Protein AF-A0A0E3Q159-F1 (afdb_monomer_lite)

Secondary structure (DSSP, 8-state):
-EEEEEEEEEEEEEEEEEEEEEEEEEEEEEEEEEEEEEEEEEEEEEEEEEEEEEEEEEEEEEEEEEEEEEEEEEEEEEEEEEEEEEEEEEEEEEEEEEEEEEEEEEEEEES-EEEE-S------------------------

Organism: NCBI:txid1434123

pLDDT: mean 75.83, std 18.26, range [30.78, 93.94]

Radius of gyration: 16.96 Å; chains: 1; bounding box: 53×26×48 Å

Foldseek 3Di:
DEEEDDEEAEDEEEEEYEYEEYEYAEYEYEYAYEYEEYEYAEYEYYEEYEYEDYEYAYYEYEEEYEYEAYEYADYEYYEHYEEEAYEYAEYEDDYAYEYEEYDYNEYDYDYHYHYDYDDDDDYDDDDPDDDDDDDDDDDDDD

Structure (mmCIF, N/CA/C/O backbone):
data_AF-A0A0E3Q159-F1
#
_entry.id   AF-A0A0E3Q159-F1
#
loop_
_atom_site.group_PDB
_atom_site.id
_atom_site.type_symbol
_atom_site.label_atom_id
_atom_site.label_alt_id
_atom_site.label_comp_id
_atom_site.label_asym_id
_atom_site.label_entity_id
_atom_site.label_seq_id
_atom_site.pdbx_PDB_ins_code
_atom_site.Cartn_x
_atom_site.Cartn_y
_atom_site.Cartn_z
_atom_site.occupancy
_atom_site.B_iso_or_equiv
_atom_site.auth_seq_id
_atom_site.auth_comp_id
_atom_site.auth_asym_id
_atom_site.auth_atom_id
_atom_site.pdbx_PDB_model_num
ATOM 1 N N . MET A 1 1 ? -25.357 -1.134 3.919 1.00 64.31 1 MET A N 1
ATOM 2 C CA . MET A 1 1 ? -24.928 -0.926 5.322 1.00 64.31 1 MET A CA 1
ATOM 3 C C . MET A 1 1 ? -23.789 0.095 5.390 1.00 64.31 1 MET A C 1
ATOM 5 O O . MET A 1 1 ? -22.883 0.031 4.557 1.00 64.31 1 MET A O 1
ATOM 9 N N . ASN A 1 2 ? -23.846 1.029 6.347 1.00 73.44 2 ASN A N 1
ATOM 10 C CA . ASN A 1 2 ? -22.827 2.062 6.592 1.00 73.44 2 ASN A CA 1
ATOM 11 C C . ASN A 1 2 ? -22.174 1.824 7.966 1.00 73.44 2 ASN A C 1
ATOM 13 O O . ASN A 1 2 ? -22.892 1.701 8.948 1.00 73.44 2 ASN A O 1
ATOM 17 N N . ILE A 1 3 ? -20.837 1.779 8.037 1.00 70.81 3 ILE A N 1
ATOM 18 C CA . ILE A 1 3 ? -20.074 1.511 9.278 1.00 70.81 3 ILE A CA 1
ATOM 19 C C . ILE A 1 3 ? -19.101 2.670 9.562 1.00 70.81 3 ILE A C 1
ATOM 21 O O . ILE A 1 3 ? -18.429 3.150 8.636 1.00 70.81 3 ILE A O 1
ATOM 25 N N . ARG A 1 4 ? -19.008 3.115 10.826 1.00 73.88 4 ARG A N 1
ATOM 26 C CA . ARG A 1 4 ? -18.171 4.244 11.280 1.00 73.88 4 ARG A CA 1
ATOM 27 C C . ARG A 1 4 ? -17.337 3.851 12.523 1.00 73.88 4 ARG A C 1
ATOM 29 O O . ARG A 1 4 ? -17.944 3.450 13.496 1.00 73.88 4 ARG A O 1
ATOM 36 N N . LYS A 1 5 ? -16.007 4.062 12.465 1.00 66.81 5 LYS A N 1
ATOM 37 C CA . LYS 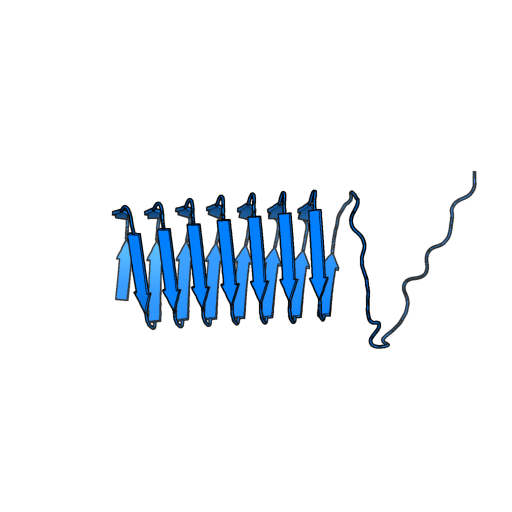A 1 5 ? -14.982 3.996 13.547 1.00 66.81 5 LYS A CA 1
ATOM 38 C C . LYS A 1 5 ? -14.917 2.699 14.385 1.00 66.81 5 LYS A C 1
ATOM 40 O O . LYS A 1 5 ? -15.732 2.488 15.270 1.00 66.81 5 LYS A O 1
ATOM 45 N N . ASN A 1 6 ? -13.888 1.881 14.142 1.00 68.94 6 ASN A N 1
ATOM 46 C CA . ASN A 1 6 ? -13.731 0.538 14.712 1.00 68.94 6 ASN A CA 1
ATOM 47 C C . ASN A 1 6 ? -12.235 0.111 14.756 1.00 68.94 6 ASN A C 1
ATOM 49 O O . ASN A 1 6 ? -11.571 0.263 13.723 1.00 68.94 6 ASN A O 1
ATOM 53 N N . GLU A 1 7 ? -11.785 -0.504 15.862 1.00 75.75 7 GLU A N 1
ATOM 54 C CA . GLU A 1 7 ? -10.465 -1.151 16.088 1.00 75.75 7 GLU A CA 1
ATOM 55 C C . GLU A 1 7 ? -10.655 -2.635 16.448 1.00 75.75 7 GLU A C 1
ATOM 57 O O . GLU A 1 7 ? -11.425 -2.940 17.358 1.00 75.75 7 GLU A O 1
ATOM 62 N N . TYR A 1 8 ? -10.044 -3.562 15.699 1.00 72.44 8 TYR A N 1
ATOM 63 C CA . TYR A 1 8 ? -10.182 -5.012 15.938 1.00 72.44 8 TYR A CA 1
ATOM 64 C C . TYR A 1 8 ? -8.964 -5.798 15.428 1.00 72.44 8 TYR A C 1
ATOM 66 O O . TYR A 1 8 ? -8.248 -5.342 14.541 1.00 72.44 8 TYR A O 1
ATOM 74 N N . GLN A 1 9 ? -8.819 -7.037 15.904 1.00 81.25 9 GLN A N 1
ATOM 75 C CA . GLN A 1 9 ? -7.819 -8.007 15.439 1.00 81.25 9 GLN A CA 1
ATOM 76 C C . GLN A 1 9 ? -8.091 -8.487 13.991 1.00 81.25 9 GLN A C 1
ATOM 78 O O . GLN A 1 9 ? -7.306 -8.200 13.089 1.00 81.25 9 GLN A O 1
ATOM 83 N N . GLU A 1 10 ? -9.247 -9.111 13.715 1.00 86.81 10 GLU A N 1
ATOM 84 C CA . GLU A 1 10 ? -9.652 -9.545 12.361 1.00 86.81 10 GLU A CA 1
ATOM 85 C C . GLU A 1 10 ? -11.008 -8.940 11.954 1.00 86.81 10 GLU A C 1
ATOM 87 O O . GLU A 1 10 ? -11.909 -8.744 12.774 1.00 86.81 10 GLU A O 1
ATOM 92 N N . LYS A 1 11 ? -11.199 -8.661 10.655 1.00 87.50 11 LYS A N 1
ATOM 93 C CA . LYS A 1 11 ? -12.526 -8.334 10.102 1.00 87.50 11 LYS A CA 1
ATOM 94 C C . LYS A 1 11 ? -12.777 -8.887 8.707 1.00 87.50 11 LYS A C 1
ATOM 96 O O . LYS A 1 11 ? -11.996 -8.664 7.777 1.00 87.50 11 LYS A O 1
ATOM 101 N N . ARG A 1 12 ? -13.964 -9.475 8.522 1.00 88.88 12 ARG A N 1
ATOM 102 C CA . ARG A 1 12 ? -14.487 -9.942 7.228 1.00 88.88 12 ARG A CA 1
ATOM 103 C C . ARG A 1 12 ? -15.727 -9.161 6.815 1.00 88.88 12 ARG A C 1
ATOM 105 O O . ARG A 1 12 ? -16.584 -8.858 7.637 1.00 88.88 12 ARG A O 1
ATOM 112 N N . ILE A 1 13 ? -15.804 -8.790 5.539 1.00 85.00 13 ILE A N 1
ATOM 113 C CA . ILE A 1 13 ? -16.934 -8.039 4.975 1.00 85.00 13 ILE A CA 1
ATOM 114 C C . ILE A 1 13 ? -17.302 -8.628 3.618 1.00 85.00 13 ILE A C 1
ATOM 116 O O . ILE A 1 13 ? -16.433 -8.754 2.754 1.00 85.00 13 ILE A O 1
ATOM 120 N N . SER A 1 14 ? -18.590 -8.902 3.419 1.00 86.06 14 SER A N 1
ATOM 121 C CA . SER A 1 14 ? -19.174 -9.356 2.157 1.00 86.06 14 SER A CA 1
ATOM 122 C C . SER A 1 14 ? -20.284 -8.403 1.682 1.00 86.06 14 SER A C 1
ATOM 124 O O . SER A 1 14 ? -20.972 -7.760 2.475 1.00 86.06 14 SER A O 1
ATOM 126 N N . GLY A 1 15 ? -20.453 -8.268 0.363 1.00 87.25 15 GLY A N 1
ATOM 127 C CA . GLY A 1 15 ? -21.585 -7.551 -0.241 1.00 87.25 15 GLY A CA 1
ATOM 128 C C . GLY A 1 15 ? -21.361 -6.054 -0.515 1.00 87.25 15 GLY A C 1
ATOM 129 O O . GLY A 1 15 ? -20.250 -5.618 -0.824 1.00 87.25 15 GLY A O 1
ATOM 130 N N . LYS A 1 16 ? -22.451 -5.266 -0.511 1.00 90.94 16 LYS A N 1
ATOM 131 C CA . LYS A 1 16 ? -22.449 -3.816 -0.806 1.00 90.94 16 LYS A CA 1
ATOM 132 C C . LYS A 1 16 ? -22.314 -2.991 0.480 1.00 90.94 16 LYS A C 1
ATOM 134 O O . LYS A 1 16 ? -23.269 -2.880 1.250 1.00 90.94 16 LYS A O 1
ATOM 139 N N . THR A 1 17 ? -21.155 -2.371 0.702 1.00 88.50 17 THR A N 1
ATOM 140 C CA . THR A 1 17 ? -20.856 -1.661 1.964 1.00 88.50 17 THR A CA 1
ATOM 141 C C . THR A 1 17 ? -20.059 -0.367 1.776 1.00 88.50 17 THR A C 1
ATOM 143 O O . THR A 1 17 ? -19.235 -0.243 0.867 1.00 88.50 17 THR A O 1
ATOM 146 N N . ASN A 1 18 ? -20.276 0.601 2.673 1.00 89.44 18 ASN A N 1
ATOM 147 C CA . ASN A 1 18 ? -19.458 1.812 2.790 1.00 89.44 18 ASN A CA 1
ATOM 148 C C . ASN A 1 18 ? -18.849 1.905 4.191 1.00 89.44 18 ASN A C 1
ATOM 150 O O . ASN A 1 18 ? -19.525 1.675 5.196 1.00 89.44 18 ASN A O 1
ATOM 154 N N . ILE A 1 19 ? -17.568 2.265 4.251 1.00 86.81 19 ILE A N 1
ATOM 155 C CA . ILE A 1 19 ? -16.784 2.206 5.483 1.00 86.81 19 ILE A CA 1
ATOM 156 C C . ILE A 1 19 ? -15.932 3.469 5.662 1.00 86.81 19 ILE A C 1
ATOM 158 O O . ILE A 1 19 ? -15.265 3.913 4.720 1.00 86.81 19 ILE A O 1
ATOM 162 N N . ARG A 1 20 ? -15.896 4.012 6.889 1.00 86.88 20 ARG A N 1
ATOM 163 C CA . ARG A 1 20 ? -15.171 5.248 7.232 1.00 86.88 20 ARG A CA 1
ATOM 164 C C . ARG A 1 20 ? -14.319 5.095 8.506 1.00 86.88 20 ARG A C 1
ATOM 166 O O . ARG A 1 20 ? -14.911 4.833 9.545 1.00 86.88 20 ARG A O 1
ATOM 173 N N . LYS A 1 21 ? -13.002 5.373 8.402 1.00 84.00 21 LYS A N 1
ATOM 174 C CA . LYS A 1 21 ? -11.943 5.349 9.451 1.00 84.00 21 LYS A CA 1
ATOM 175 C C . LYS A 1 21 ? -11.842 4.044 10.257 1.00 84.00 21 LYS A C 1
ATOM 177 O O . LYS A 1 21 ? -12.814 3.651 10.883 1.00 84.00 21 LYS A O 1
ATOM 182 N N . ASN A 1 22 ? -10.690 3.379 10.227 1.00 82.81 22 ASN A N 1
ATOM 183 C CA . ASN A 1 22 ? -10.538 1.995 10.690 1.00 82.81 22 ASN A CA 1
ATOM 184 C C . ASN A 1 22 ? -9.059 1.593 10.838 1.00 82.81 22 ASN A C 1
ATOM 186 O O . ASN A 1 22 ? -8.301 1.900 9.917 1.00 82.81 22 ASN A O 1
ATOM 190 N N . GLU A 1 23 ? -8.750 0.756 11.830 1.00 86.94 23 GLU A N 1
ATOM 191 C CA . GLU A 1 23 ? -7.434 0.134 12.094 1.00 86.94 23 GLU A CA 1
ATOM 192 C C . GLU A 1 23 ? -7.610 -1.344 12.481 1.00 86.94 23 GLU A C 1
ATOM 194 O O . GLU A 1 23 ? -8.527 -1.673 13.237 1.00 86.94 23 GLU A O 1
ATOM 199 N N . TYR A 1 24 ? -6.843 -2.252 11.857 1.00 84.12 24 TYR A N 1
ATOM 200 C CA . TYR A 1 24 ? -6.894 -3.694 12.162 1.00 84.12 24 TYR A CA 1
ATOM 201 C C . TYR A 1 24 ? -5.574 -4.398 11.842 1.00 84.12 24 TYR A C 1
ATOM 203 O O . TYR A 1 24 ? -4.850 -3.952 10.953 1.00 84.12 24 TYR A O 1
ATOM 211 N N . GLN A 1 25 ? -5.341 -5.570 12.439 1.00 86.00 25 GLN A N 1
ATOM 212 C CA . GLN A 1 25 ? -4.246 -6.452 12.021 1.00 86.00 25 GLN A CA 1
ATOM 213 C C . GLN A 1 25 ? -4.560 -7.142 10.683 1.00 86.00 25 GLN A C 1
ATOM 215 O O . GLN A 1 25 ? -3.866 -6.882 9.701 1.00 86.00 25 GLN A O 1
ATOM 220 N N . GLU A 1 26 ? -5.661 -7.901 10.576 1.00 91.19 26 GLU A N 1
ATOM 221 C CA . GLU A 1 26 ? -6.078 -8.548 9.316 1.00 91.19 26 GLU A CA 1
ATOM 222 C C . GLU A 1 26 ? -7.456 -8.066 8.830 1.00 91.19 26 GLU A C 1
ATOM 224 O O . GLU A 1 26 ? -8.431 -7.928 9.580 1.00 91.19 26 GLU A O 1
ATOM 229 N N . LYS A 1 27 ? -7.586 -7.845 7.513 1.00 90.44 27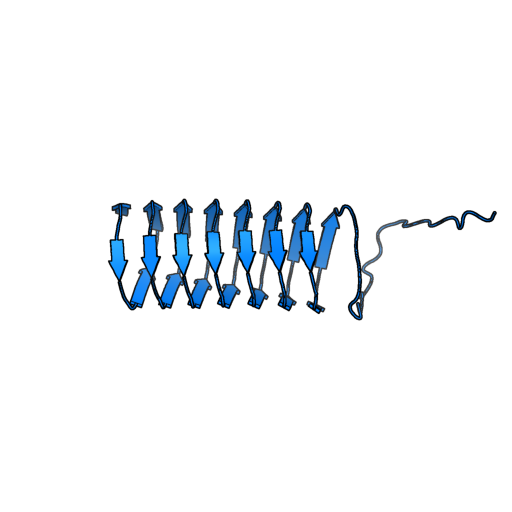 LYS A N 1
ATOM 230 C CA . LYS A 1 27 ? -8.896 -7.595 6.892 1.00 90.44 27 LYS A CA 1
ATOM 231 C C . LYS A 1 27 ? -9.115 -8.259 5.544 1.00 90.44 27 LYS A C 1
ATOM 233 O O . LYS A 1 27 ? -8.346 -8.067 4.599 1.00 90.44 27 LYS A O 1
ATOM 238 N N . ARG A 1 28 ? -10.290 -8.883 5.398 1.00 91.38 28 ARG A N 1
ATOM 239 C CA . ARG A 1 28 ? -10.783 -9.469 4.140 1.00 91.38 28 ARG A CA 1
ATOM 240 C C . ARG A 1 28 ? -12.065 -8.795 3.663 1.00 91.38 28 ARG A C 1
ATOM 242 O O . ARG A 1 28 ? -12.995 -8.563 4.434 1.00 91.38 28 ARG A O 1
ATOM 249 N N . ILE A 1 29 ? -12.115 -8.468 2.374 1.00 88.25 29 ILE A N 1
ATOM 250 C CA . ILE A 1 29 ? -13.268 -7.813 1.744 1.00 88.25 29 ILE A CA 1
ATOM 251 C C . ILE A 1 29 ? -13.629 -8.543 0.457 1.00 88.25 29 ILE A C 1
ATOM 253 O O . ILE A 1 29 ? -12.759 -8.707 -0.398 1.00 88.25 29 ILE A O 1
ATOM 257 N N . SER A 1 30 ? -14.907 -8.889 0.299 1.00 90.25 30 SER A N 1
ATOM 258 C CA . SER A 1 30 ? -15.481 -9.399 -0.946 1.00 90.25 30 SER A CA 1
ATOM 259 C C . SER A 1 30 ? -16.695 -8.572 -1.395 1.00 90.25 30 SER A C 1
ATOM 261 O O . SER A 1 30 ? -17.548 -8.187 -0.594 1.00 90.25 30 SER A O 1
ATOM 263 N N . GLY A 1 31 ? -16.799 -8.284 -2.696 1.00 90.25 31 GLY A N 1
ATOM 264 C CA . GLY A 1 31 ? -17.982 -7.642 -3.288 1.00 90.25 31 GLY A CA 1
ATOM 265 C C . GLY A 1 31 ? -17.775 -6.190 -3.731 1.00 90.25 31 GLY A C 1
ATOM 266 O O . GLY A 1 31 ? -16.781 -5.873 -4.385 1.00 90.25 31 GLY A O 1
ATOM 267 N N . LYS A 1 32 ? -18.766 -5.320 -3.484 1.00 93.19 32 LYS A N 1
ATOM 268 C CA . LYS A 1 32 ? -18.786 -3.910 -3.928 1.00 93.19 32 LYS A CA 1
ATOM 269 C C . LYS A 1 32 ? -18.609 -2.989 -2.718 1.00 93.19 32 LYS A C 1
ATOM 271 O O . LYS A 1 32 ? -19.563 -2.767 -1.981 1.00 93.19 32 LYS A O 1
ATOM 276 N N . THR A 1 33 ? -17.427 -2.403 -2.535 1.00 90.25 33 THR A N 1
ATOM 277 C CA . THR A 1 33 ? -17.121 -1.648 -1.302 1.00 90.25 33 THR A CA 1
ATOM 278 C C . THR A 1 33 ? -16.432 -0.312 -1.570 1.00 90.25 33 THR A C 1
ATOM 280 O O . THR A 1 33 ? -15.543 -0.222 -2.419 1.00 90.25 33 THR A O 1
ATOM 283 N N . ASN A 1 34 ? -16.776 0.721 -0.795 1.00 92.31 34 ASN A N 1
ATOM 284 C CA . ASN A 1 34 ? -16.022 1.980 -0.743 1.00 92.31 34 ASN A CA 1
ATOM 285 C C . ASN A 1 34 ? -15.420 2.205 0.651 1.00 92.31 34 ASN A C 1
ATOM 287 O O . ASN A 1 34 ? -16.099 2.044 1.666 1.00 92.31 34 ASN A O 1
ATOM 291 N N . ILE A 1 35 ? -14.145 2.605 0.700 1.00 90.25 35 ILE A N 1
ATOM 292 C CA . ILE A 1 35 ? -13.383 2.768 1.950 1.00 90.25 35 ILE A CA 1
ATOM 293 C C . ILE A 1 35 ? -12.670 4.122 1.978 1.00 90.25 35 ILE A C 1
ATOM 295 O O . ILE A 1 35 ? -12.025 4.510 0.996 1.00 90.25 35 ILE A O 1
ATOM 299 N N . ARG A 1 36 ? -12.727 4.814 3.125 1.00 91.25 36 ARG A N 1
ATOM 300 C CA . ARG A 1 36 ? -12.062 6.111 3.343 1.00 91.25 36 ARG A CA 1
ATOM 301 C C . ARG A 1 36 ? -11.203 6.127 4.632 1.00 91.25 36 ARG A C 1
ATOM 303 O O . ARG A 1 36 ? -11.792 6.112 5.714 1.00 91.25 36 ARG A O 1
ATOM 310 N N . LYS A 1 37 ? -9.867 6.258 4.442 1.00 73.94 37 LYS A N 1
ATOM 311 C CA . LYS A 1 37 ? -8.708 6.319 5.385 1.00 73.94 37 LYS A CA 1
ATOM 312 C C . LYS A 1 37 ? -8.509 5.154 6.374 1.00 73.94 37 LYS A C 1
ATOM 314 O O . LYS A 1 37 ? -9.212 5.157 7.377 1.00 73.94 37 LYS A O 1
ATOM 319 N N . ASN A 1 38 ? -7.532 4.256 6.176 1.00 73.06 38 ASN A N 1
ATOM 320 C CA . ASN A 1 38 ? -7.211 3.173 7.132 1.00 73.06 38 ASN A CA 1
ATOM 321 C C . ASN A 1 38 ? -5.740 2.682 7.095 1.00 73.06 38 ASN A C 1
ATOM 323 O O . ASN A 1 38 ? -5.158 2.667 6.009 1.00 73.06 38 ASN A O 1
ATOM 327 N N . GLU A 1 39 ? -5.283 2.096 8.204 1.00 89.25 39 GLU A N 1
ATOM 328 C CA . GLU A 1 39 ? -4.033 1.334 8.414 1.00 89.25 39 GLU A CA 1
ATOM 329 C C . GLU A 1 39 ? -4.320 -0.150 8.671 1.00 89.25 39 GLU A C 1
ATOM 331 O O . GLU A 1 39 ? -5.339 -0.483 9.287 1.00 89.25 39 GLU A O 1
ATOM 336 N N . TYR A 1 40 ? -3.466 -1.038 8.152 1.00 89.12 40 TYR A N 1
ATOM 337 C CA . TYR A 1 40 ? -3.481 -2.457 8.520 1.00 89.12 40 TYR A CA 1
ATOM 338 C C . TYR A 1 40 ? -2.118 -3.118 8.351 1.00 89.12 40 TYR A C 1
ATOM 340 O O . TYR A 1 40 ? -1.366 -2.730 7.459 1.00 89.12 40 TYR A O 1
ATOM 348 N N . GLN A 1 41 ? -1.876 -4.212 9.069 1.00 88.88 41 GLN A N 1
ATOM 349 C CA . GLN A 1 41 ? -0.752 -5.098 8.759 1.00 88.88 41 GLN A CA 1
ATOM 350 C C . GLN A 1 41 ? -1.037 -5.906 7.485 1.00 88.88 41 GLN A C 1
ATOM 352 O O . GLN A 1 41 ? -0.329 -5.743 6.494 1.00 88.88 41 GLN A O 1
ATOM 357 N N . GLU A 1 42 ? -2.146 -6.652 7.429 1.00 93.12 42 GLU A N 1
ATOM 358 C CA . GLU A 1 42 ? -2.507 -7.481 6.273 1.00 93.12 42 GLU A CA 1
ATOM 359 C C . GLU A 1 42 ? -3.895 -7.133 5.704 1.00 93.12 42 GLU A C 1
ATOM 361 O O . GLU A 1 42 ? -4.901 -6.981 6.412 1.00 93.12 42 GLU A O 1
ATOM 366 N N . LYS A 1 43 ? -4.000 -7.038 4.370 1.00 92.25 43 LYS A N 1
ATOM 367 C CA . LYS A 1 43 ? -5.301 -6.843 3.709 1.00 92.25 43 LYS A CA 1
ATOM 368 C C . LYS A 1 43 ? -5.480 -7.594 2.403 1.00 92.25 43 LYS A C 1
ATOM 370 O O . LYS A 1 43 ? -4.705 -7.446 1.456 1.00 92.25 43 LYS A O 1
ATOM 375 N N . ARG A 1 44 ? -6.632 -8.264 2.283 1.00 92.75 44 ARG A N 1
ATOM 376 C CA . ARG A 1 44 ? -7.077 -8.978 1.076 1.00 92.75 44 ARG A CA 1
ATOM 377 C C . ARG A 1 44 ? -8.387 -8.409 0.540 1.00 92.75 44 ARG A C 1
ATOM 379 O O . ARG A 1 44 ? -9.341 -8.176 1.283 1.00 92.75 44 ARG A O 1
ATOM 386 N N . ILE A 1 45 ? -8.432 -8.165 -0.767 1.00 89.75 45 ILE A N 1
ATOM 387 C CA . ILE A 1 45 ? -9.596 -7.584 -1.447 1.00 89.75 45 ILE A CA 1
ATOM 388 C C . ILE A 1 45 ? -9.949 -8.417 -2.674 1.00 89.75 45 ILE A C 1
ATOM 390 O O . ILE A 1 45 ? -9.090 -8.630 -3.531 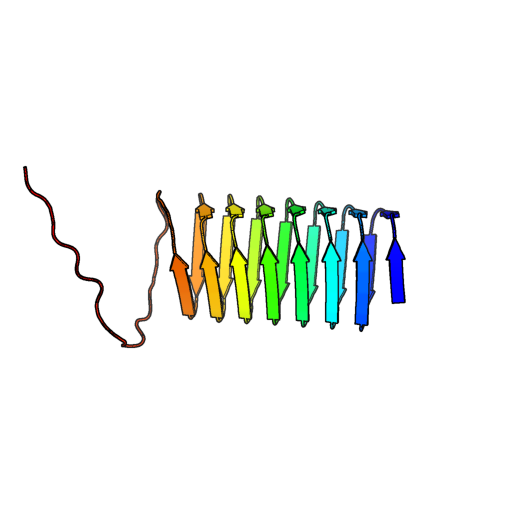1.00 89.75 45 ILE A O 1
ATOM 394 N N . SER A 1 46 ? -11.219 -8.803 -2.788 1.00 91.69 46 SER A N 1
ATOM 395 C CA . SER A 1 46 ? -11.812 -9.397 -3.984 1.00 91.69 46 SER A CA 1
ATOM 396 C C . SER A 1 46 ? -13.052 -8.616 -4.448 1.00 91.69 46 SER A C 1
ATOM 398 O O . SER A 1 46 ? -13.912 -8.228 -3.656 1.00 91.69 46 SER A O 1
ATOM 400 N N . GLY A 1 47 ? -13.169 -8.364 -5.756 1.00 91.31 47 GLY A N 1
ATOM 401 C CA . GLY A 1 47 ? -14.361 -7.743 -6.356 1.00 91.31 47 GLY A CA 1
ATOM 402 C C . GLY A 1 47 ? -14.159 -6.307 -6.849 1.00 91.31 47 GLY A C 1
ATOM 403 O O . GLY A 1 47 ? -13.150 -6.001 -7.484 1.00 91.31 47 GLY A O 1
ATOM 404 N N . LYS A 1 48 ? -15.167 -5.440 -6.665 1.00 93.94 48 LYS A N 1
ATOM 405 C CA . LYS A 1 48 ? -15.167 -4.037 -7.122 1.00 93.94 48 LYS A CA 1
ATOM 406 C C . LYS A 1 48 ? -14.982 -3.097 -5.929 1.00 93.94 48 LYS A C 1
ATOM 408 O O . LYS A 1 48 ? -15.894 -2.949 -5.120 1.00 93.94 48 LYS A O 1
ATOM 413 N N . THR A 1 49 ? -13.846 -2.412 -5.828 1.00 90.19 49 THR A N 1
ATOM 414 C CA . THR A 1 49 ? -13.548 -1.590 -4.639 1.00 90.19 49 THR A CA 1
ATOM 415 C C . THR A 1 49 ? -12.946 -0.230 -4.985 1.00 90.19 49 THR A C 1
ATOM 417 O O . THR A 1 49 ? -12.076 -0.131 -5.849 1.00 90.19 49 THR A O 1
ATOM 420 N N . ASN A 1 50 ? -13.350 0.822 -4.267 1.00 93.31 50 ASN A N 1
ATOM 421 C CA . ASN A 1 50 ? -12.680 2.127 -4.304 1.00 93.31 50 ASN A CA 1
ATOM 422 C C . ASN A 1 50 ? -12.081 2.470 -2.932 1.00 93.31 50 ASN A C 1
ATOM 424 O O . ASN A 1 50 ? -12.754 2.358 -1.905 1.00 93.31 50 ASN A O 1
ATOM 428 N N . ILE A 1 51 ? -10.819 2.909 -2.913 1.00 91.38 51 ILE A N 1
ATOM 429 C CA . ILE A 1 51 ? -10.067 3.202 -1.681 1.00 91.38 51 ILE A CA 1
ATOM 430 C C . ILE A 1 51 ? -9.410 4.581 -1.771 1.00 91.38 51 ILE A C 1
ATOM 432 O O . ILE A 1 51 ? -8.777 4.910 -2.780 1.00 91.38 51 ILE A O 1
ATOM 436 N N . ARG A 1 52 ? -9.514 5.371 -0.694 1.00 93.62 52 ARG A N 1
ATOM 437 C CA . ARG A 1 52 ? -8.917 6.714 -0.597 1.00 93.62 52 ARG A CA 1
ATOM 438 C C . ARG A 1 52 ? -8.087 6.891 0.698 1.00 93.62 52 ARG A C 1
ATOM 440 O O . ARG A 1 52 ? -8.698 6.964 1.766 1.00 93.62 52 ARG A O 1
ATOM 447 N N . LYS A 1 53 ? -6.753 7.053 0.525 1.00 73.81 53 LYS A N 1
ATOM 448 C CA . LYS A 1 53 ? -5.626 7.268 1.483 1.00 73.81 53 LYS A CA 1
ATOM 449 C C . LYS A 1 53 ? -5.331 6.181 2.539 1.00 73.81 53 LYS A C 1
ATOM 451 O O . LYS A 1 53 ? -5.904 6.300 3.609 1.00 73.81 53 LYS A O 1
ATOM 456 N N . ASN A 1 54 ? -4.411 5.231 2.323 1.00 71.75 54 ASN A N 1
ATOM 457 C CA . ASN A 1 54 ? -4.070 4.185 3.314 1.00 71.75 54 ASN A CA 1
ATOM 458 C C . ASN A 1 54 ? -2.600 3.672 3.261 1.00 71.75 54 ASN A C 1
ATOM 460 O O . ASN A 1 54 ? -2.061 3.550 2.155 1.00 71.75 54 ASN A O 1
ATOM 464 N N . GLU A 1 55 ? -2.088 3.222 4.415 1.00 89.50 55 GLU A N 1
ATOM 465 C CA . GLU A 1 55 ? -0.813 2.515 4.694 1.00 89.50 55 GLU A CA 1
ATOM 466 C C . GLU A 1 55 ? -1.031 1.034 5.010 1.00 89.50 55 GLU A C 1
ATOM 468 O O . GLU A 1 55 ? -2.058 0.666 5.593 1.00 89.50 55 GLU A O 1
ATOM 473 N N . TYR A 1 56 ? -0.086 0.189 4.592 1.00 89.81 56 TYR A N 1
ATOM 474 C CA . TYR A 1 56 ? -0.073 -1.231 4.935 1.00 89.81 56 TYR A CA 1
ATOM 475 C C . TYR A 1 56 ? 1.328 -1.830 4.901 1.00 89.81 56 TYR A C 1
ATOM 477 O O . TYR A 1 56 ? 2.140 -1.418 4.076 1.00 89.81 56 TYR A O 1
ATOM 485 N N . GLN A 1 57 ? 1.543 -2.911 5.646 1.00 89.94 57 GLN A N 1
ATOM 486 C CA . GLN A 1 57 ? 2.691 -3.786 5.400 1.00 89.94 57 GLN A CA 1
ATOM 487 C C . GLN A 1 57 ? 2.417 -4.677 4.184 1.00 89.94 57 GLN A C 1
ATOM 489 O O . GLN A 1 57 ? 3.081 -4.545 3.158 1.00 89.94 57 GLN A O 1
ATOM 494 N N . GLU A 1 58 ? 1.334 -5.457 4.212 1.00 93.56 58 GLU A N 1
ATOM 495 C CA . GLU A 1 58 ? 0.977 -6.385 3.141 1.00 93.56 58 GLU A CA 1
ATOM 496 C C . GLU A 1 58 ? -0.391 -6.110 2.514 1.00 93.56 58 GLU A C 1
ATOM 498 O O . GLU A 1 58 ? -1.422 -5.911 3.174 1.00 93.56 58 GLU A O 1
ATOM 503 N N . LYS A 1 59 ? -0.446 -6.185 1.177 1.00 92.56 59 LYS A N 1
ATOM 504 C CA . LYS A 1 59 ? -1.723 -6.108 0.462 1.00 92.56 59 LYS A CA 1
ATOM 505 C C . LYS A 1 59 ? -1.834 -6.984 -0.772 1.00 92.56 59 LYS A C 1
ATOM 507 O O . LYS A 1 59 ? -1.047 -6.887 -1.715 1.00 92.56 59 LYS A O 1
ATOM 512 N N . ARG A 1 60 ? -2.960 -7.703 -0.849 1.00 93.31 60 ARG A N 1
ATOM 513 C CA . ARG A 1 60 ? -3.383 -8.489 -2.018 1.00 93.31 60 ARG A CA 1
ATOM 514 C C . ARG A 1 60 ? -4.702 -7.981 -2.593 1.00 93.31 60 ARG A C 1
ATOM 516 O O . ARG A 1 60 ? -5.678 -7.761 -1.873 1.00 93.31 60 ARG A O 1
ATOM 523 N N . ILE A 1 61 ? -4.736 -7.792 -3.910 1.00 90.69 61 ILE A N 1
ATOM 524 C CA . ILE A 1 61 ? -5.916 -7.316 -4.641 1.00 90.69 61 ILE A CA 1
ATOM 525 C C . ILE A 1 61 ? -6.228 -8.270 -5.787 1.00 90.69 61 ILE A C 1
ATOM 527 O O . ILE A 1 61 ? -5.353 -8.550 -6.602 1.00 90.69 61 ILE A O 1
ATOM 531 N N . SER A 1 62 ? -7.490 -8.681 -5.885 1.00 91.69 62 SER A N 1
ATOM 532 C CA . SER A 1 62 ? -8.061 -9.378 -7.034 1.00 91.69 62 SER A CA 1
ATOM 533 C C . SER A 1 62 ? -9.346 -8.681 -7.501 1.00 91.69 62 SER A C 1
ATOM 535 O O . SER A 1 62 ? -10.236 -8.387 -6.702 1.00 91.69 62 SER A O 1
ATOM 537 N N . GLY A 1 63 ? -9.466 -8.398 -8.800 1.00 90.88 63 GLY A N 1
ATOM 538 C CA . GLY A 1 63 ? -10.689 -7.844 -9.399 1.00 90.88 63 GLY A CA 1
ATOM 539 C C . GLY A 1 63 ? -10.540 -6.421 -9.941 1.00 90.88 63 GLY A C 1
ATOM 540 O O . GLY A 1 63 ? -9.527 -6.095 -10.558 1.00 90.88 63 GLY A O 1
ATOM 541 N N . LYS A 1 64 ? -11.581 -5.582 -9.804 1.00 93.81 64 LYS A N 1
ATOM 542 C CA . LYS A 1 64 ? -11.579 -4.191 -10.300 1.00 93.81 64 LYS A CA 1
ATOM 543 C C . LYS A 1 64 ? -11.393 -3.216 -9.142 1.00 93.81 64 LYS A C 1
ATOM 545 O O . LYS A 1 64 ? -12.272 -3.105 -8.293 1.00 93.81 64 LYS A O 1
ATOM 550 N N . THR A 1 65 ? -10.285 -2.485 -9.084 1.00 90.06 65 THR A N 1
ATOM 551 C CA . THR A 1 65 ? -10.019 -1.592 -7.941 1.00 90.06 65 THR A CA 1
ATOM 552 C C . THR A 1 65 ? -9.473 -0.229 -8.361 1.00 90.06 65 THR A C 1
ATOM 554 O O . THR A 1 65 ? -8.578 -0.143 -9.197 1.00 90.06 65 THR A O 1
ATOM 557 N N . ASN A 1 66 ? -9.962 0.844 -7.733 1.00 93.06 66 ASN A N 1
ATOM 558 C CA . ASN A 1 66 ? -9.368 2.180 -7.845 1.00 93.06 66 ASN A CA 1
ATOM 559 C C . ASN A 1 66 ? -8.760 2.617 -6.506 1.00 93.06 66 ASN A C 1
ATOM 561 O O . ASN A 1 66 ? -9.416 2.559 -5.463 1.00 93.06 66 ASN A O 1
ATOM 565 N N . ILE A 1 67 ? -7.511 3.084 -6.537 1.00 90.38 67 ILE A N 1
ATOM 566 C CA . ILE A 1 67 ? -6.745 3.493 -5.352 1.00 90.38 67 ILE A CA 1
ATOM 567 C C . ILE A 1 67 ? -6.180 4.901 -5.542 1.00 90.38 67 ILE A C 1
ATOM 569 O O . ILE A 1 67 ? -5.558 5.195 -6.567 1.00 90.38 67 ILE A O 1
ATOM 573 N N . ARG A 1 68 ? -6.341 5.760 -4.525 1.00 92.69 68 ARG A N 1
ATOM 574 C CA . ARG A 1 68 ? -5.832 7.142 -4.530 1.00 92.69 68 ARG A CA 1
ATOM 575 C C . ARG A 1 68 ? -5.041 7.486 -3.249 1.00 92.69 68 ARG A C 1
ATOM 577 O O . ARG A 1 68 ? -5.669 7.589 -2.193 1.00 92.69 68 ARG A O 1
ATOM 584 N N . LYS A 1 69 ? -3.731 7.766 -3.426 1.00 78.56 69 LYS A N 1
ATOM 585 C CA . LYS A 1 69 ? -2.633 8.062 -2.461 1.00 78.56 69 LYS A CA 1
ATOM 586 C C . LYS A 1 69 ? -2.329 6.970 -1.432 1.00 78.56 69 LYS A C 1
ATOM 588 O O . LYS A 1 69 ? -3.169 6.802 -0.572 1.00 78.56 69 LYS A O 1
ATOM 593 N N . ASN A 1 70 ? -1.199 6.260 -1.489 1.00 74.50 70 ASN A 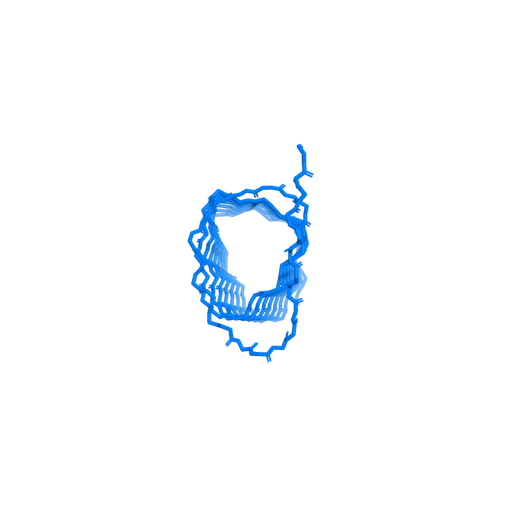N 1
ATOM 594 C CA . ASN A 1 70 ? -1.054 4.989 -0.759 1.00 74.50 70 ASN A CA 1
ATOM 595 C C . ASN A 1 70 ? 0.420 4.502 -0.652 1.00 74.50 70 ASN A C 1
ATOM 597 O O . ASN A 1 70 ? 1.093 4.510 -1.682 1.00 74.50 70 ASN A O 1
ATOM 601 N N . GLU A 1 71 ? 0.840 3.986 0.510 1.00 87.69 71 GLU A N 1
ATOM 602 C CA . GLU A 1 71 ? 2.196 3.477 0.853 1.00 87.69 71 GLU A CA 1
ATOM 603 C C . GLU A 1 71 ? 2.142 2.018 1.323 1.00 87.69 71 GLU A C 1
ATOM 605 O O . GLU A 1 71 ? 1.148 1.601 1.930 1.00 87.69 71 GLU A O 1
ATOM 610 N N . TYR A 1 72 ? 3.151 1.228 0.941 1.00 87.25 72 TYR A N 1
ATOM 611 C CA . TYR A 1 72 ? 3.212 -0.210 1.209 1.00 87.25 72 TYR A CA 1
ATOM 612 C C . TYR A 1 72 ? 4.638 -0.740 1.256 1.00 87.25 72 TYR A C 1
ATOM 614 O O . TYR A 1 72 ? 5.455 -0.344 0.424 1.00 87.25 72 TYR A O 1
ATOM 622 N N . GLN A 1 73 ? 4.869 -1.757 2.081 1.00 86.25 73 GLN A N 1
ATOM 623 C CA . GLN A 1 73 ? 6.052 -2.605 1.935 1.00 86.25 73 GLN A CA 1
ATOM 624 C C . GLN A 1 73 ? 5.831 -3.603 0.796 1.00 86.25 73 GLN A C 1
ATOM 626 O O . GLN A 1 73 ? 6.474 -3.500 -0.245 1.00 86.25 73 GLN A O 1
ATOM 631 N N . GLU A 1 74 ? 4.802 -4.447 0.893 1.00 90.25 74 GLU A N 1
ATOM 632 C CA . GLU A 1 74 ? 4.485 -5.449 -0.120 1.00 90.25 74 GLU A CA 1
ATOM 633 C C . GLU A 1 74 ? 3.127 -5.236 -0.789 1.00 90.25 74 GLU A C 1
ATOM 635 O O . GLU A 1 74 ? 2.077 -5.026 -0.161 1.00 90.25 74 GLU A O 1
ATOM 640 N N . LYS A 1 75 ? 3.104 -5.387 -2.119 1.00 89.25 75 LYS A N 1
ATOM 641 C CA . LYS A 1 75 ? 1.846 -5.369 -2.868 1.00 89.25 75 LYS A CA 1
ATOM 642 C C . LYS A 1 75 ? 1.770 -6.373 -4.007 1.00 89.25 75 LYS A C 1
ATOM 644 O O . LYS A 1 75 ? 2.551 -6.336 -4.957 1.00 89.25 75 LYS A O 1
ATOM 649 N N . ARG A 1 76 ? 0.685 -7.155 -4.011 1.00 90.88 76 ARG A N 1
ATOM 650 C CA . ARG A 1 76 ? 0.293 -8.046 -5.116 1.00 90.88 76 ARG A CA 1
ATOM 651 C C . ARG A 1 76 ? -1.039 -7.621 -5.728 1.00 90.88 76 ARG A C 1
ATOM 653 O O . ARG A 1 76 ? -2.026 -7.391 -5.025 1.00 90.88 76 ARG A O 1
ATOM 660 N N . ILE A 1 77 ? -1.073 -7.511 -7.053 1.00 87.56 77 ILE A N 1
ATOM 661 C CA . ILE A 1 77 ? -2.256 -7.098 -7.815 1.00 87.56 77 ILE A CA 1
ATOM 662 C C . ILE A 1 77 ? -2.559 -8.139 -8.885 1.00 87.56 77 ILE A C 1
ATOM 664 O O . ILE A 1 77 ? -1.676 -8.484 -9.660 1.00 87.56 77 ILE A O 1
ATOM 668 N N . SER A 1 78 ? -3.822 -8.546 -8.966 1.00 88.62 78 SER A N 1
ATOM 669 C CA . SER A 1 78 ? -4.413 -9.295 -10.071 1.00 88.62 78 SER A CA 1
ATOM 670 C C . SER A 1 78 ? -5.695 -8.598 -10.545 1.00 88.62 78 SER A C 1
ATOM 672 O O . SER A 1 78 ? -6.514 -8.148 -9.737 1.00 88.62 78 SER A O 1
ATOM 674 N N . GLY A 1 79 ? -5.889 -8.484 -11.862 1.00 88.31 79 GLY A N 1
ATOM 675 C CA . GLY A 1 79 ? -7.120 -7.953 -12.463 1.00 88.31 79 GLY A CA 1
ATOM 676 C C . GLY A 1 79 ? -6.992 -6.540 -13.045 1.00 88.3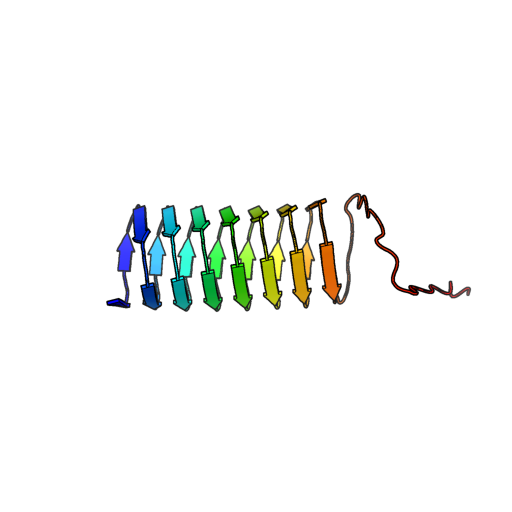1 79 GLY A C 1
ATOM 677 O O . GLY A 1 79 ? -5.981 -6.209 -13.659 1.00 88.31 79 GLY A O 1
ATOM 678 N N . LYS A 1 80 ? -8.051 -5.718 -12.938 1.00 91.12 80 LYS A N 1
ATOM 679 C CA . LYS A 1 80 ? -8.107 -4.352 -13.503 1.00 91.12 80 LYS A CA 1
ATOM 680 C C . LYS A 1 80 ? -7.939 -3.300 -12.407 1.00 91.12 80 LYS A C 1
ATOM 682 O O . LYS A 1 80 ? -8.877 -3.060 -11.650 1.00 91.12 80 LYS A O 1
ATOM 687 N N . THR A 1 81 ? -6.795 -2.624 -12.341 1.00 87.00 81 THR A N 1
ATOM 688 C CA . THR A 1 81 ? -6.526 -1.671 -11.249 1.00 87.00 81 THR A CA 1
ATOM 689 C C . THR A 1 81 ? -6.070 -0.303 -11.751 1.00 87.00 81 THR A C 1
ATOM 691 O O . THR A 1 81 ? -5.177 -0.214 -12.586 1.00 87.00 81 THR A O 1
ATOM 694 N N . ASN A 1 82 ? -6.624 0.777 -11.190 1.00 90.00 82 ASN A N 1
ATOM 695 C CA . ASN A 1 82 ? -6.106 2.136 -11.381 1.00 90.00 82 ASN A CA 1
ATOM 696 C C . ASN A 1 82 ? -5.502 2.672 -10.079 1.00 90.00 82 ASN A C 1
ATOM 698 O O . ASN A 1 82 ? -6.139 2.645 -9.023 1.00 90.00 82 ASN A O 1
ATOM 702 N N . ILE A 1 83 ? -4.276 3.188 -10.157 1.00 86.62 83 ILE A N 1
ATOM 703 C CA . ILE A 1 83 ? -3.500 3.672 -9.013 1.00 86.62 83 ILE A CA 1
ATOM 704 C C . ILE A 1 83 ? -3.004 5.094 -9.276 1.00 86.62 83 ILE A C 1
ATOM 706 O O . ILE A 1 83 ? -2.409 5.370 -10.319 1.00 86.62 83 ILE A O 1
ATOM 710 N N . ARG A 1 84 ? -3.192 5.995 -8.303 1.00 87.12 84 ARG A N 1
ATOM 711 C CA . ARG A 1 84 ? -2.752 7.396 -8.397 1.00 87.12 84 ARG A CA 1
ATOM 712 C C . ARG A 1 84 ? -1.980 7.847 -7.142 1.00 87.12 84 ARG A C 1
ATOM 714 O O . ARG A 1 84 ? -2.610 7.971 -6.091 1.00 87.12 84 ARG A O 1
ATOM 721 N N . LYS A 1 85 ? -0.695 8.212 -7.330 1.00 77.62 85 LYS A N 1
ATOM 722 C CA . LYS A 1 85 ? 0.333 8.670 -6.355 1.00 77.62 85 LYS A CA 1
ATOM 723 C C . LYS A 1 85 ? 0.701 7.652 -5.260 1.00 77.62 85 LYS A C 1
ATOM 725 O O . LYS A 1 85 ? 0.062 7.694 -4.219 1.00 77.62 85 LYS A O 1
ATOM 730 N N . ASN A 1 86 ? 1.708 6.797 -5.441 1.00 75.31 86 ASN A N 1
ATOM 731 C CA . ASN A 1 86 ? 2.060 5.784 -4.432 1.00 75.31 86 ASN A CA 1
ATOM 732 C C . ASN A 1 86 ? 3.577 5.494 -4.348 1.00 75.31 86 ASN A C 1
ATOM 734 O O . ASN A 1 86 ? 4.278 5.732 -5.327 1.00 75.31 86 ASN A O 1
ATOM 738 N N . GLU A 1 87 ? 4.006 4.897 -3.235 1.00 81.44 87 GLU A N 1
ATOM 739 C CA . GLU A 1 87 ? 5.364 4.403 -2.936 1.00 81.44 87 GLU A CA 1
ATOM 740 C C . GLU A 1 87 ? 5.310 2.949 -2.446 1.00 81.44 87 GLU A C 1
ATOM 742 O O . GLU A 1 87 ? 4.287 2.510 -1.901 1.00 81.44 87 GLU A O 1
ATOM 747 N N . TYR A 1 88 ? 6.373 2.192 -2.729 1.00 80.69 88 TYR A N 1
ATOM 748 C CA . TYR A 1 88 ? 6.433 0.739 -2.559 1.00 80.69 88 TYR A CA 1
ATOM 749 C C . TYR A 1 88 ? 7.864 0.229 -2.390 1.00 80.69 88 TYR A C 1
ATOM 751 O O . TYR A 1 88 ? 8.731 0.635 -3.161 1.00 80.69 88 TYR A O 1
ATOM 759 N N . GLN A 1 89 ? 8.083 -0.755 -1.520 1.00 77.62 89 GLN A N 1
ATOM 760 C CA . GLN A 1 89 ? 9.321 -1.544 -1.557 1.00 77.62 89 GLN A CA 1
ATOM 761 C C . GLN A 1 89 ? 9.200 -2.650 -2.609 1.00 77.62 89 GLN A C 1
ATOM 763 O O . GLN A 1 89 ? 9.858 -2.582 -3.645 1.00 77.62 89 GLN A O 1
ATOM 768 N N . GLU A 1 90 ? 8.243 -3.563 -2.446 1.00 81.75 90 GLU A N 1
ATOM 769 C CA . GLU A 1 90 ? 8.011 -4.681 -3.357 1.00 81.75 90 GLU A CA 1
ATOM 770 C C . GLU A 1 90 ? 6.660 -4.621 -4.073 1.00 81.75 90 GLU A C 1
ATOM 772 O O . GLU A 1 90 ? 5.592 -4.358 -3.498 1.00 81.75 90 GLU A O 1
ATOM 777 N N . LYS A 1 91 ? 6.673 -4.954 -5.371 1.00 82.75 91 LYS A N 1
ATOM 778 C CA . LYS A 1 91 ? 5.446 -4.987 -6.169 1.00 82.75 91 LYS A CA 1
ATOM 779 C C . LYS A 1 91 ? 5.383 -6.095 -7.211 1.00 82.75 91 LYS A C 1
ATOM 781 O O . LYS A 1 91 ? 6.198 -6.166 -8.127 1.00 82.75 91 LYS A O 1
ATOM 786 N N . ARG A 1 92 ? 4.284 -6.857 -7.189 1.00 84.50 92 ARG A N 1
ATOM 787 C CA . ARG A 1 92 ? 3.912 -7.817 -8.243 1.00 84.50 92 ARG A CA 1
ATOM 788 C C . ARG A 1 92 ? 2.576 -7.456 -8.884 1.00 84.50 92 ARG A C 1
ATOM 790 O O . ARG A 1 92 ? 1.595 -7.170 -8.191 1.00 84.50 92 ARG A O 1
ATOM 797 N N . ILE A 1 93 ? 2.526 -7.470 -10.214 1.00 78.50 93 ILE A N 1
ATOM 798 C CA . ILE A 1 93 ? 1.329 -7.120 -10.990 1.00 78.50 93 ILE A CA 1
ATOM 799 C C . ILE A 1 93 ? 1.030 -8.214 -12.011 1.00 78.50 93 ILE A C 1
ATOM 801 O O . ILE A 1 93 ? 1.896 -8.529 -12.821 1.00 78.50 93 ILE A O 1
ATOM 805 N N . SER A 1 94 ? -0.215 -8.696 -12.028 1.00 80.06 94 SER A N 1
ATOM 806 C CA . SER A 1 94 ? -0.809 -9.414 -13.152 1.00 80.06 94 SER A CA 1
ATOM 807 C C . SER A 1 94 ? -2.105 -8.742 -13.641 1.00 80.06 94 SER A C 1
ATOM 809 O O . SER A 1 94 ? -2.892 -8.210 -12.851 1.00 80.06 94 SER A O 1
ATOM 811 N N . GLY A 1 95 ? -2.346 -8.725 -14.956 1.00 79.62 95 GLY A N 1
ATOM 812 C CA . GLY A 1 95 ? -3.587 -8.196 -15.550 1.00 79.62 95 GLY A CA 1
ATOM 813 C C . GLY A 1 95 ? -3.459 -6.805 -16.186 1.00 79.62 95 GLY A C 1
ATOM 814 O O . GLY A 1 95 ? -2.449 -6.510 -16.815 1.00 79.62 95 GLY A O 1
ATOM 815 N N . LYS A 1 96 ? -4.508 -5.966 -16.102 1.00 84.06 96 LYS A N 1
ATOM 816 C CA . LYS A 1 96 ? -4.543 -4.616 -16.710 1.00 84.06 96 LYS A CA 1
ATOM 817 C C . LYS A 1 96 ? -4.413 -3.536 -15.636 1.00 84.06 96 LYS A C 1
ATOM 819 O O . LYS A 1 96 ? -5.343 -3.340 -14.855 1.00 84.06 96 LYS A O 1
ATOM 824 N N . THR A 1 97 ? -3.309 -2.796 -15.613 1.00 79.94 97 THR A N 1
ATOM 825 C CA . THR A 1 97 ? -3.063 -1.804 -14.555 1.00 79.94 97 THR A CA 1
ATOM 826 C C . THR A 1 97 ? -2.645 -0.442 -15.107 1.00 79.94 97 THR A C 1
ATOM 828 O O . THR A 1 97 ? -1.709 -0.355 -15.894 1.00 79.94 97 THR A O 1
ATOM 831 N N . ASN A 1 98 ? -3.285 0.634 -14.637 1.00 82.88 98 ASN A N 1
ATOM 832 C CA . ASN A 1 98 ? -2.862 2.011 -14.916 1.00 82.88 98 ASN A CA 1
ATOM 833 C C . ASN A 1 98 ? -2.290 2.659 -13.654 1.00 82.88 98 ASN A C 1
ATOM 835 O O . ASN A 1 98 ? -2.936 2.677 -12.601 1.00 82.88 98 ASN A O 1
ATOM 839 N N . ILE A 1 99 ? -1.092 3.226 -13.760 1.00 79.31 99 ILE A N 1
ATOM 840 C CA . ILE A 1 99 ? -0.365 3.841 -12.648 1.00 79.31 99 ILE A CA 1
ATOM 841 C C . ILE A 1 99 ? 0.041 5.271 -13.010 1.00 79.31 99 ILE A C 1
ATOM 843 O O . ILE A 1 99 ? 0.674 5.510 -14.037 1.00 79.31 99 ILE A O 1
ATOM 847 N N . ARG A 1 100 ? -0.256 6.228 -12.122 1.00 78.00 100 ARG A N 1
ATOM 848 C CA . ARG A 1 100 ? 0.112 7.644 -12.288 1.00 78.00 100 ARG A CA 1
ATOM 849 C C . ARG A 1 100 ? 0.875 8.172 -11.064 1.00 78.00 100 ARG A C 1
ATOM 851 O O . ARG A 1 100 ? 0.276 8.230 -9.990 1.00 78.00 100 ARG A O 1
ATOM 858 N N . LYS A 1 101 ? 2.137 8.599 -11.266 1.00 66.38 101 LYS A N 1
ATOM 859 C CA . LYS A 1 101 ? 3.178 9.009 -10.279 1.00 66.38 101 LYS A CA 1
ATOM 860 C C . LYS A 1 101 ? 3.534 7.932 -9.237 1.00 66.38 101 LYS A C 1
ATOM 862 O O . LYS A 1 101 ? 2.678 7.651 -8.402 1.00 66.38 101 LYS A O 1
ATOM 867 N N . ASN A 1 102 ? 4.734 7.334 -9.268 1.00 66.94 102 ASN A N 1
ATOM 868 C CA . ASN A 1 102 ? 5.200 6.346 -8.273 1.00 66.94 102 ASN A CA 1
ATOM 869 C C . ASN A 1 102 ? 6.734 6.154 -8.236 1.00 66.94 102 ASN A C 1
ATOM 871 O O . ASN A 1 102 ? 7.357 6.196 -9.299 1.00 66.94 102 ASN A O 1
ATOM 875 N N . GLU A 1 103 ? 7.233 5.727 -7.073 1.00 68.19 103 GLU A N 1
ATOM 876 C CA . GLU A 1 103 ? 8.589 5.230 -6.763 1.00 68.19 103 GLU A CA 1
ATOM 877 C C . GLU A 1 103 ? 8.530 3.770 -6.252 1.00 68.19 103 GLU A C 1
ATOM 879 O O . GLU A 1 103 ? 7.512 3.366 -5.680 1.00 68.19 103 GLU A O 1
ATOM 884 N N . TYR A 1 104 ? 9.560 2.958 -6.543 1.00 70.50 104 TYR A N 1
ATOM 885 C CA . TYR A 1 104 ? 9.640 1.525 -6.187 1.00 70.50 104 TYR A CA 1
ATOM 886 C C . TYR A 1 104 ? 11.095 1.065 -6.031 1.00 70.50 104 TYR A C 1
ATOM 888 O O . TYR A 1 104 ? 11.925 1.550 -6.799 1.00 70.50 104 TYR A O 1
ATOM 896 N N . GLN A 1 105 ? 11.363 0.081 -5.163 1.00 67.56 105 GLN A N 1
ATOM 897 C CA . GLN A 1 105 ? 12.659 -0.619 -5.104 1.00 67.56 105 GLN A CA 1
ATOM 898 C C . GLN A 1 105 ? 12.668 -1.901 -5.955 1.00 67.56 105 GLN A C 1
ATOM 900 O O . GLN A 1 105 ? 13.545 -2.067 -6.796 1.00 67.56 105 GLN A O 1
ATOM 905 N N . GLU A 1 106 ? 11.648 -2.755 -5.831 1.00 71.50 106 GLU A N 1
ATOM 906 C CA . GLU A 1 106 ? 11.564 -4.030 -6.551 1.00 71.50 106 GLU A CA 1
ATOM 907 C C . GLU A 1 106 ? 10.225 -4.247 -7.259 1.00 71.50 106 GLU A C 1
ATOM 909 O O . GLU A 1 106 ? 9.140 -3.888 -6.774 1.00 71.50 106 GLU A O 1
ATOM 914 N N . LYS A 1 107 ? 10.276 -4.866 -8.450 1.00 71.44 107 LYS A N 1
ATOM 915 C CA . LYS A 1 107 ? 9.088 -5.007 -9.294 1.00 71.44 107 LYS A CA 1
ATOM 916 C C . LYS A 1 107 ? 9.099 -6.213 -10.229 1.00 71.44 107 LYS A C 1
ATOM 918 O O . LYS A 1 107 ? 10.039 -6.417 -10.982 1.00 71.44 107 LYS A O 1
ATOM 923 N N . ARG A 1 108 ? 7.960 -6.916 -10.296 1.00 75.19 108 ARG A N 1
ATOM 924 C CA . ARG A 1 108 ? 7.647 -7.926 -11.328 1.00 75.19 108 ARG A CA 1
ATOM 925 C C . ARG A 1 108 ? 6.291 -7.650 -11.983 1.00 75.19 108 ARG A C 1
ATOM 927 O O . ARG A 1 108 ? 5.322 -7.298 -11.301 1.00 75.19 108 ARG A O 1
ATOM 934 N N . ILE A 1 109 ? 6.205 -7.802 -13.305 1.00 67.50 109 ILE A N 1
ATOM 935 C CA . ILE A 1 109 ? 4.994 -7.501 -14.087 1.00 67.50 109 ILE A CA 1
ATOM 936 C C . ILE A 1 109 ? 4.725 -8.608 -15.102 1.00 67.50 109 ILE A C 1
ATOM 938 O O . ILE A 1 109 ? 5.609 -8.977 -15.863 1.00 67.50 109 ILE A O 1
ATOM 942 N N . SER A 1 110 ? 3.473 -9.049 -15.179 1.00 69.06 110 SER A N 1
ATOM 943 C CA . SER A 1 110 ? 2.943 -9.836 -16.290 1.00 69.06 110 SER A CA 1
ATOM 944 C C . SER A 1 110 ? 1.599 -9.254 -16.760 1.00 69.06 110 SER A C 1
ATOM 946 O O . SER A 1 110 ? 0.674 -9.037 -15.982 1.00 69.06 110 SER A O 1
ATOM 948 N N . GLY A 1 111 ? 1.460 -8.943 -18.050 1.00 67.88 111 GLY A N 1
ATOM 949 C CA . GLY A 1 111 ? 0.243 -8.331 -18.612 1.00 67.88 111 GLY A CA 1
ATOM 950 C C . GLY A 1 111 ? 0.336 -6.820 -18.875 1.00 67.88 111 GLY A C 1
ATOM 951 O O . GLY A 1 111 ? 1.399 -6.210 -18.780 1.00 67.88 111 GLY A O 1
ATOM 952 N N . LYS A 1 112 ? -0.787 -6.204 -19.269 1.00 75.44 112 LYS A N 1
ATOM 953 C CA . LYS A 1 112 ? -0.821 -4.825 -19.793 1.00 75.44 112 LYS A CA 1
ATOM 954 C C . LYS A 1 112 ? -0.705 -3.791 -18.674 1.00 75.44 112 LYS A C 1
ATOM 956 O O . LYS A 1 112 ? -1.621 -3.650 -17.861 1.00 75.44 112 LYS A O 1
ATOM 961 N N . THR A 1 113 ? 0.374 -3.013 -18.671 1.00 72.88 113 THR A N 1
ATOM 962 C CA . THR A 1 113 ? 0.594 -1.970 -17.661 1.00 72.88 113 THR A CA 1
ATOM 963 C C . THR A 1 113 ? 0.964 -0.638 -18.302 1.00 72.88 113 THR A C 1
ATOM 965 O O . THR A 1 113 ? 1.983 -0.553 -18.973 1.00 72.88 113 THR A O 1
ATOM 968 N N . ASN A 1 114 ? 0.191 0.412 -18.012 1.00 75.88 114 ASN A N 1
ATOM 969 C CA . ASN A 1 114 ? 0.491 1.781 -18.440 1.00 75.88 114 ASN A CA 1
ATOM 970 C C . ASN A 1 114 ? 0.969 2.607 -17.243 1.00 75.88 114 ASN A C 1
ATOM 972 O O . ASN A 1 114 ? 0.299 2.665 -16.205 1.00 75.88 114 ASN A O 1
ATOM 976 N N . ILE A 1 115 ? 2.129 3.253 -17.378 1.00 72.12 115 ILE A N 1
ATOM 977 C CA . ILE A 1 115 ? 2.788 3.988 -16.292 1.00 72.12 115 ILE A CA 1
ATOM 978 C C . ILE A 1 115 ? 3.149 5.393 -16.767 1.00 72.12 115 ILE A C 1
ATOM 980 O O . ILE A 1 115 ? 3.803 5.549 -17.787 1.00 72.12 115 ILE A O 1
ATOM 984 N N . ARG A 1 116 ? 2.777 6.411 -15.984 1.00 70.88 116 ARG A N 1
ATOM 985 C CA . ARG A 1 116 ? 3.201 7.808 -16.184 1.00 70.88 116 ARG A CA 1
ATOM 986 C C . ARG A 1 116 ? 3.952 8.298 -14.936 1.00 70.88 116 ARG A C 1
ATOM 988 O O . ARG A 1 116 ? 3.336 8.372 -13.863 1.00 70.88 116 ARG A O 1
ATOM 995 N N . LYS A 1 117 ? 5.261 8.572 -15.056 1.00 62.94 117 LYS A N 1
ATOM 996 C CA . LYS A 1 117 ? 6.234 8.838 -13.963 1.00 62.94 117 LYS A CA 1
ATOM 997 C C . LYS A 1 117 ? 6.910 10.221 -14.074 1.00 62.94 117 LYS A C 1
ATOM 999 O O . LYS A 1 117 ? 6.955 10.767 -15.165 1.00 62.94 117 LYS A O 1
ATOM 1004 N N . ASN A 1 118 ? 7.456 10.685 -12.941 1.00 54.19 118 ASN A N 1
ATOM 1005 C CA . ASN A 1 118 ? 8.692 11.481 -12.817 1.00 54.19 118 ASN A CA 1
ATOM 1006 C C . ASN A 1 118 ? 9.663 10.556 -11.995 1.00 54.19 118 ASN A C 1
ATOM 1008 O O . ASN A 1 118 ? 9.142 9.826 -11.154 1.00 54.19 118 ASN A O 1
ATOM 1012 N N . GLU A 1 119 ? 10.962 10.455 -12.332 1.00 41.47 119 GLU A N 1
ATOM 1013 C CA . GLU A 1 119 ? 11.962 9.337 -12.130 1.00 41.47 119 GLU A CA 1
ATOM 1014 C C . GLU A 1 119 ? 12.298 8.876 -10.674 1.00 41.47 119 GLU A C 1
ATOM 1016 O O . GLU A 1 119 ? 11.918 9.596 -9.766 1.00 41.47 119 GLU A O 1
ATOM 1021 N N . LYS A 1 120 ? 12.949 7.735 -10.285 1.00 39.75 120 LYS A N 1
ATOM 1022 C CA . LYS A 1 120 ? 13.987 6.742 -10.782 1.00 39.75 120 LYS A CA 1
ATOM 1023 C C . LYS A 1 120 ? 13.598 5.242 -10.434 1.00 39.75 120 LYS A C 1
ATOM 1025 O O . LYS A 1 120 ? 12.413 5.007 -10.190 1.00 39.75 120 LYS A O 1
ATOM 1030 N N . LYS A 1 121 ? 14.462 4.191 -10.335 1.00 45.69 121 LYS A N 1
ATOM 1031 C CA . LYS A 1 121 ? 15.108 3.264 -11.336 1.00 45.69 121 LYS A CA 1
ATOM 1032 C C . LYS A 1 121 ? 15.114 1.780 -10.790 1.00 45.69 121 LYS A C 1
ATOM 1034 O O . LYS A 1 121 ? 14.771 1.605 -9.632 1.00 45.69 121 LYS A O 1
ATOM 1039 N N . TYR A 1 122 ? 15.537 0.792 -11.609 1.00 41.47 122 TYR A N 1
ATOM 1040 C CA . TYR A 1 122 ? 15.800 -0.672 -11.401 1.00 41.47 122 TYR A CA 1
ATOM 1041 C C . TYR A 1 122 ? 14.636 -1.697 -11.377 1.00 41.47 122 TYR A C 1
ATOM 1043 O O . TYR A 1 122 ? 13.599 -1.507 -10.749 1.00 41.47 122 TYR A O 1
ATOM 1051 N N . GLY A 1 123 ? 14.824 -2.792 -12.129 1.00 47.59 123 GLY A N 1
ATOM 1052 C CA . GLY A 1 123 ? 13.941 -3.962 -12.222 1.00 47.59 123 GLY A CA 1
ATOM 1053 C C . GLY A 1 123 ? 13.869 -4.521 -13.648 1.00 47.59 123 GLY A C 1
ATOM 1054 O O . GLY A 1 123 ? 13.547 -3.781 -14.575 1.00 47.59 123 GLY A O 1
ATOM 1055 N N . GLU A 1 124 ? 14.157 -5.810 -13.834 1.00 45.47 124 GLU A N 1
ATOM 1056 C CA . GLU A 1 124 ? 14.016 -6.503 -15.121 1.00 45.47 124 GLU A CA 1
ATOM 1057 C C . GLU A 1 124 ? 12.561 -6.449 -15.613 1.00 45.47 124 GLU A C 1
ATOM 1059 O O . GLU A 1 124 ? 11.623 -6.880 -14.932 1.00 45.47 124 GLU A O 1
ATOM 1064 N N . VAL A 1 125 ? 12.350 -5.893 -16.809 1.00 48.38 125 VAL A N 1
ATOM 1065 C CA . VAL A 1 125 ? 11.024 -5.766 -17.421 1.00 48.38 125 VAL A CA 1
ATOM 1066 C C . VAL A 1 125 ? 10.964 -6.611 -18.690 1.00 48.38 125 VAL A C 1
ATOM 1068 O O . VAL A 1 125 ? 11.377 -6.169 -19.756 1.00 48.38 125 VAL A O 1
ATOM 1071 N N . PHE A 1 126 ? 10.360 -7.796 -18.611 1.00 43.53 126 PHE A N 1
ATOM 1072 C CA . PHE A 1 126 ? 9.958 -8.549 -19.802 1.00 43.53 126 PHE A CA 1
ATOM 1073 C C . PHE A 1 126 ? 8.636 -7.983 -20.353 1.00 43.53 126 PHE A C 1
ATOM 1075 O O . PHE A 1 126 ? 7.541 -8.360 -19.929 1.00 43.53 126 PHE A O 1
ATOM 1082 N N . LEU A 1 127 ? 8.722 -7.031 -21.287 1.00 45.34 127 LEU A N 1
ATOM 1083 C CA . LEU A 1 127 ? 7.572 -6.493 -22.024 1.00 45.34 127 LEU A CA 1
ATOM 1084 C C . LEU A 1 127 ? 7.251 -7.388 -23.234 1.00 45.34 127 LEU A C 1
ATOM 1086 O O . LEU A 1 127 ? 7.943 -7.338 -24.244 1.00 45.34 127 LEU A O 1
ATOM 1090 N N . LYS A 1 128 ? 6.148 -8.152 -23.194 1.00 39.44 128 LYS A N 1
ATOM 1091 C CA . LYS A 1 128 ? 5.514 -8.636 -24.436 1.00 39.44 128 LYS A CA 1
ATOM 1092 C C . LYS A 1 128 ? 4.757 -7.470 -25.081 1.00 39.44 128 LYS A C 1
ATOM 1094 O O . LYS A 1 128 ? 3.698 -7.064 -24.599 1.00 39.44 128 LYS A O 1
ATOM 1099 N N . CYS A 1 129 ? 5.342 -6.923 -26.144 1.00 30.78 129 CYS A N 1
ATOM 1100 C CA . CYS A 1 129 ? 4.779 -5.865 -26.977 1.00 30.78 129 CYS A CA 1
ATOM 1101 C C . CYS A 1 129 ? 3.493 -6.357 -27.668 1.00 30.78 129 CYS A C 1
ATOM 1103 O O . CYS A 1 129 ? 3.525 -7.314 -28.438 1.00 30.78 129 CYS A O 1
ATOM 1105 N N . GLN A 1 130 ? 2.354 -5.709 -27.408 1.00 39.25 130 GLN A N 1
ATOM 1106 C CA . GLN A 1 130 ? 1.268 -5.659 -28.389 1.00 39.25 130 GLN A CA 1
ATOM 1107 C C . GLN A 1 130 ? 1.414 -4.319 -29.104 1.00 39.25 130 GLN A C 1
ATOM 1109 O O . GLN A 1 130 ? 1.312 -3.282 -28.452 1.00 39.25 130 GLN A O 1
ATOM 1114 N N . LYS A 1 131 ? 1.711 -4.376 -30.410 1.00 33.69 131 LYS A N 1
ATOM 1115 C CA . LYS A 1 131 ? 1.902 -3.224 -31.300 1.00 33.69 131 LYS A CA 1
ATOM 1116 C C . LYS A 1 131 ? 0.824 -2.157 -31.074 1.00 33.69 131 LYS A C 1
ATOM 1118 O O . LYS A 1 131 ? -0.349 -2.411 -31.332 1.00 33.69 131 LYS A O 1
ATOM 1123 N N . SER A 1 132 ? 1.259 -0.978 -30.638 1.00 36.03 132 SER A N 1
ATOM 1124 C CA . SER A 1 132 ? 0.699 0.326 -31.009 1.00 36.03 132 SER A CA 1
ATOM 1125 C C . SER A 1 132 ? 1.705 1.416 -30.599 1.00 36.03 132 SER A C 1
ATOM 1127 O O . SER A 1 132 ? 1.739 1.818 -29.439 1.00 36.03 132 SER A O 1
ATOM 1129 N N . GLU A 1 133 ? 2.561 1.752 -31.565 1.00 37.50 133 GLU A N 1
ATOM 1130 C CA . GLU A 1 133 ? 3.254 3.024 -31.853 1.00 37.50 133 GLU A CA 1
ATOM 1131 C C . GLU A 1 133 ? 4.088 3.780 -30.785 1.00 37.50 133 GLU A C 1
ATOM 1133 O O . GLU A 1 133 ? 3.617 4.189 -29.728 1.00 37.50 133 GLU A O 1
ATOM 1138 N N . SER A 1 134 ? 5.361 3.951 -31.185 1.00 36.09 134 SER A N 1
ATOM 1139 C CA . SER A 1 134 ? 6.397 4.955 -30.868 1.00 36.09 134 SER A CA 1
ATOM 1140 C C . SER A 1 134 ? 6.695 5.344 -29.411 1.00 36.09 134 SER A C 1
ATOM 1142 O O . SER A 1 134 ? 6.082 6.222 -28.810 1.00 36.09 134 SER A O 1
ATOM 1144 N N . ILE A 1 135 ? 7.819 4.817 -28.912 1.00 44.50 135 ILE A N 1
ATOM 1145 C CA . ILE A 1 135 ? 8.699 5.551 -27.994 1.00 44.50 135 ILE A CA 1
ATOM 1146 C C . ILE A 1 135 ? 10.010 5.784 -28.754 1.00 44.50 135 ILE A C 1
ATOM 1148 O O . ILE A 1 135 ? 10.800 4.857 -28.911 1.00 44.50 135 ILE A O 1
ATOM 1152 N N . THR A 1 136 ? 10.221 6.995 -29.267 1.00 32.25 136 THR A N 1
ATOM 1153 C CA . THR A 1 136 ? 11.522 7.454 -29.772 1.00 32.25 136 THR A CA 1
ATOM 1154 C C . THR A 1 136 ? 12.335 8.028 -28.611 1.00 32.25 136 THR A C 1
ATOM 1156 O O . THR A 1 136 ? 11.811 8.782 -27.791 1.00 32.25 136 THR A O 1
ATOM 1159 N N . PHE A 1 137 ? 13.611 7.655 -28.520 1.00 37.34 137 PHE A N 1
ATOM 1160 C CA . PHE A 1 137 ? 14.570 8.206 -27.562 1.00 37.34 137 PHE A CA 1
ATOM 1161 C C . PHE A 1 137 ? 15.763 8.728 -28.366 1.00 37.34 137 PHE A C 1
ATOM 1163 O O . PHE A 1 137 ? 16.404 7.950 -29.067 1.00 37.34 137 PHE A O 1
ATOM 1170 N N . PHE A 1 138 ? 16.030 10.032 -28.304 1.00 34.59 138 PHE A N 1
ATOM 1171 C CA . PHE A 1 138 ? 17.253 10.617 -28.856 1.00 34.59 138 PHE A CA 1
ATOM 1172 C C . PHE A 1 138 ? 18.303 10.698 -27.739 1.00 34.59 138 PHE A C 1
ATOM 1174 O O . PHE A 1 138 ? 17.968 11.180 -26.653 1.00 34.59 138 PHE A O 1
ATOM 1181 N N . PRO A 1 139 ? 19.549 10.238 -27.952 1.00 36.06 139 PRO A N 1
ATOM 1182 C CA . PRO A 1 139 ? 20.636 10.504 -27.022 1.00 36.06 139 PRO A CA 1
ATOM 1183 C C . PRO A 1 139 ? 21.126 11.946 -27.208 1.00 36.06 139 PRO A C 1
ATOM 1185 O O . PRO A 1 139 ? 21.429 12.363 -28.323 1.00 36.06 139 PRO A O 1
ATOM 1188 N N . SER A 1 140 ? 21.212 12.711 -26.121 1.00 33.34 140 SER A N 1
ATOM 1189 C CA . SER A 1 140 ? 21.939 13.982 -26.114 1.00 33.34 140 SER A CA 1
ATOM 1190 C C . SER A 1 140 ? 23.404 13.701 -25.793 1.00 33.34 140 SER A C 1
ATOM 1192 O O . SER A 1 140 ? 23.744 13.402 -24.653 1.00 33.34 140 SER A O 1
ATOM 1194 N N . THR A 1 141 ? 24.257 13.767 -26.809 1.00 44.00 141 THR A N 1
ATOM 1195 C CA . THR A 1 141 ? 25.690 14.055 -26.669 1.00 44.00 141 THR A CA 1
ATOM 1196 C C . THR A 1 141 ? 25.861 15.545 -26.395 1.00 44.00 141 THR A C 1
ATOM 1198 O O . THR A 1 141 ? 25.408 16.331 -27.225 1.00 44.00 141 THR A O 1
ATOM 1201 N N . VAL A 1 142 ? 26.448 15.916 -25.253 1.00 42.75 142 VAL A N 1
ATOM 1202 C CA . VAL A 1 142 ? 27.792 16.525 -25.105 1.00 42.75 142 VAL A CA 1
ATOM 1203 C C . VAL A 1 142 ? 28.253 16.245 -23.677 1.00 42.75 142 VAL A C 1
ATOM 1205 O O . VAL A 1 142 ? 27.446 16.491 -22.753 1.00 42.75 142 VAL A O 1
#

Sequence (142 aa):
MNIRKNEYQEKRISGKTNIRKNEYQEKRISGKTNIRKNEYQEKRISGKTNIRKNEYQEKRISGKTNIRKNEYQEKRISGKTNIRKNEYQEKRISGKTNIRKNEYQEKRISGKTNIRKNEKKYGEVFLKCQKSESITFFPSTV

=== Feature glossary ===
The record interleaves many kinds of information about one protein. Here is each kind framed as the question it answers.

Q: What does the local fold look like, residue by residue?
A: A 3Di character summarizes, for each residue, the relative orientation of the Cα frame of its nearest spatial neighbor. Because it encodes fold topology rather than chemistry, 3Di 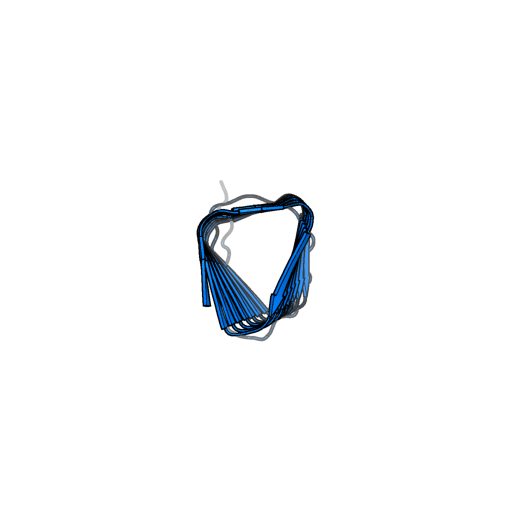alignments detect remote structural similarity that sequence alignment misses.

Q: Which residues are in helices, strands, or loops?
A: Secondary structure is the local, repeating backbone conformation. DSSP classifies it into eight states by reading the hydrogen-bond network: three helix types (H, G, I), two β types (E, B), two non-regular types (T, S), and unstructured coil (-).

Q: How big and how compact is the whole molecule?
A: Three whole-structure scalars: the radius of gyration (RMS distance of Cα from centroid, in Å), the count of Cα–Cα contacts (pairs closer than 8 Å and separated by more than four residues in sequence — i.e. tertiary, not local, contacts), and the bounding-box dimensions. Together they distinguish compact globular folds from extended fibres or disordered chains.

Q: How confident is the AlphaFold model at each residue?
A: For AlphaFold models, the B-factor field carries pLDDT — the model's own estimate of local accuracy on a 0–100 scale. Regions with pLDDT<50 should be treated as essentially unmodeled; they often correspond to intrinsically disordered segments.

Q: What family and function is it annotated with?
A: Functional annotations link the protein to curated databases. InterPro entries identify conserved domains and families by matching the sequence against member-database signatures (Pfam, PROSITE, CDD, …). Gene Ontology (GO) terms describe molecular function, biological process, and cellular component in a controlled vocabulary. CATH places the structure in a hierarchical fold classification (Class/Architecture/Topology/Homologous-superfamily). The organism is the source species.

Q: What known structures does this most resemble?
A: Nearest PDB neighbors are the top structural matches found by Foldseek when searching this structure against the entire Protein Data Bank. Each hit reports a TM-score (0 to 1; >0.5 almost always implies the same fold) and an E-value. These are *structural* homologs — they may share no detectable sequence similarity.

Q: Which residues are buried vs exposed?
A: Solvent-accessible surface area (SASA) is the area in Å² traced out by the centre of a 1.4 Å probe sphere (a water molecule) rolled over the protein's van der Waals surface (Shrake–Rupley / Lee–Richards construction). Buried residues have near-zero SASA; fully exposed residues can exceed 200 Å². The total SASA scales roughly with the number of surface residues.

Q: What are the backbone torsion angles?
A: φ (phi) and ψ (psi) are the two rotatable backbone dihedrals per residue: φ is the C(i-1)–N–Cα–C torsion, ψ is the N–Cα–C–N(i+1) torsion, both in degrees on (−180°, 180°]. α-helical residues cluster near (−60°, −45°); β-strand residues near (−120°, +130°). A Ramachandran plot is simply a scatter of (φ, ψ) for every residue.

Q: Are the domains correctly placed relative to each other?
A: Predicted aligned error is AlphaFold's pairwise confidence. Unlike pLDDT (per-residue), PAE is per-residue-pair and captures whether two parts of the structure are correctly placed relative to each other. Units are ångströms of expected positional error.

Q: What if only a Cα trace is available?
A: P-SEA three-state annotation labels each residue as helix, strand, or coil based purely on the geometry of the Cα trace. It serves as a fallback when the full backbone (and thus DSSP) is unavailable.

Q: What is the amino-acid chain?
A: This is the polypeptide sequence — one letter per residue, N-terminus first. Length ranges from a few dozen residues for small domains to over a thousand for large multi-domain proteins.

Q: What do the rendered images show?
A: The six renders are orthographic views along the three Cartesian axes in both directions. Representation (cartoon, sticks, or surface) and color scheme (sequence-rainbow or by-chain) vary across proteins so the training set covers all the common visualization conventions.

Q: What do the diagnostic plots show?
A: Plot images: a contact map (which residues are close in 3D, as an N×N binary image), a Ramachandran scatter (backbone torsion angles, revealing secondary-structure composition at a glance), and — for AlphaFold structures — a PAE heatmap (pairwise prediction confidence).

Q: How mobile is each atom in the crystal?
A: B-factor (Debye–Waller factor) reflects atomic displacement in the crystal lattice. It is an experimental observable (units Å²), not a prediction; low values mean the atom is pinned down, high values mean it moves or is heterogeneous across the crystal.

Q: Where is each backbone atom in 3D?
A: The mmCIF table is the protein's shape written out atom by atom. For each backbone N, Cα, C, and carbonyl O, it records an (x, y, z) coordinate triple in Å plus the residue type, chain letter, and residue number.